Protein AF-A0A976E884-F1 (afdb_monomer)

Sequence (61 aa):
MKILKSLAPYFYFFMVIFVVFHNTDYHVERMIEVPYVLYILLAALGFMVLQSVIKDATAAD

Mean predicted aligned error: 3.77 Å

pLDDT: mean 91.45, std 8.78, range [57.59, 97.75]

Radius of gyration: 13.92 Å; Cα contacts (8 Å, |Δi|>4): 31; chains: 1; bounding box: 32×16×34 Å

Secondary structure (DSSP, 8-state):
-HHHHHHHHHHHHHHHHHHHHHHTTT-GGGTTSHHHHHHHHHHHHHHHHHHHHHHHHHH--

Solvent-accessible surface area (backbone atoms only — not comparable to full-atom values): 3396 Å² total; per-residue (Å²): 109,70,66,60,60,69,44,46,35,56,55,54,38,51,50,52,53,49,52,45,36,55,77,34,75,71,36,71,83,53,46,70,38,68,74,43,41,51,52,52,51,52,38,51,53,51,30,53,53,47,48,49,55,49,51,55,58,59,72,76,105

Foldseek 3Di:
DLVCLQCVLVVQLVVLVVVLCVVQVVDPVCCPPPVNVVSNVVSVVVSVVSNVVSVVVVVVD

Structure (mmCIF, N/CA/C/O backbone):
data_AF-A0A976E884-F1
#
_entry.id   AF-A0A976E884-F1
#
loop_
_atom_site.group_PDB
_atom_site.id
_atom_site.type_symbol
_atom_site.label_atom_id
_atom_site.label_alt_id
_atom_site.label_comp_id
_atom_site.label_asym_id
_atom_site.label_entity_id
_atom_site.label_seq_id
_atom_site.pdbx_PDB_ins_code
_atom_site.Cartn_x
_atom_site.Cartn_y
_atom_site.Cartn_z
_atom_site.occupancy
_atom_site.B_iso_or_equiv
_atom_site.auth_seq_id
_atom_site.auth_comp_id
_atom_site.auth_asym_id
_atom_site.auth_atom_id
_atom_site.pdbx_PDB_model_num
ATOM 1 N N . MET A 1 1 ? -9.897 -9.183 19.469 1.00 66.62 1 MET 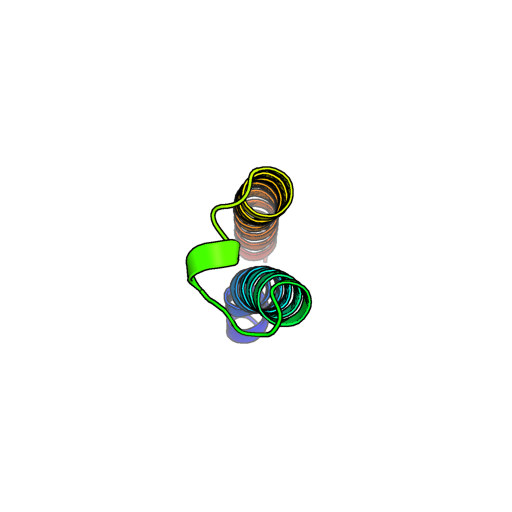A N 1
ATOM 2 C CA . MET A 1 1 ? -10.508 -8.491 18.304 1.00 66.62 1 MET A CA 1
ATOM 3 C C . MET A 1 1 ? -10.029 -7.050 18.099 1.00 66.62 1 MET A C 1
ATOM 5 O O . MET A 1 1 ? -9.787 -6.709 16.951 1.00 66.62 1 MET A O 1
ATOM 9 N N . LYS A 1 2 ? -9.820 -6.218 19.140 1.00 75.94 2 LYS A N 1
ATOM 10 C CA . LYS A 1 2 ? -9.344 -4.818 18.983 1.00 75.94 2 LYS A CA 1
ATOM 11 C C . LYS A 1 2 ? -8.019 -4.670 18.208 1.00 75.94 2 LYS A C 1
ATOM 13 O O . LYS A 1 2 ? -7.929 -3.830 17.323 1.00 75.94 2 LYS A O 1
ATOM 18 N N . ILE A 1 3 ? -7.029 -5.529 18.472 1.00 78.69 3 ILE A N 1
ATOM 19 C CA . ILE A 1 3 ? -5.735 -5.517 17.755 1.00 78.69 3 ILE A CA 1
ATOM 20 C C . ILE 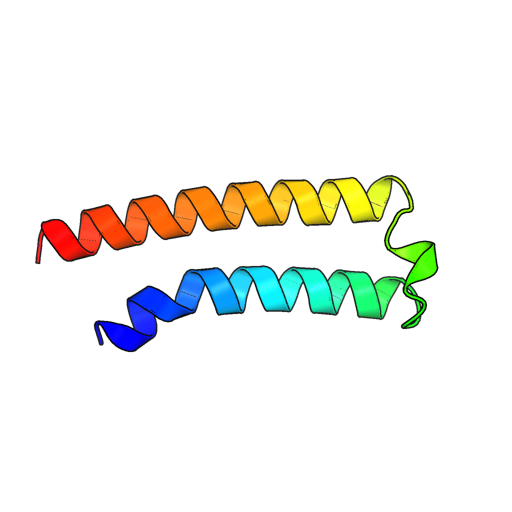A 1 3 ? -5.920 -5.826 16.263 1.00 78.69 3 ILE A C 1
ATOM 22 O O . ILE A 1 3 ? -5.379 -5.124 15.419 1.00 78.69 3 ILE A O 1
ATOM 26 N N . LEU A 1 4 ? -6.735 -6.834 15.934 1.00 80.75 4 LEU A N 1
ATOM 27 C CA . LEU A 1 4 ? -6.997 -7.221 14.546 1.00 80.75 4 LEU A CA 1
ATOM 28 C C . LEU A 1 4 ? -7.707 -6.101 13.768 1.00 80.75 4 LEU A C 1
ATOM 30 O O . LEU A 1 4 ? -7.314 -5.807 12.644 1.00 80.75 4 LEU A O 1
ATOM 34 N N . LYS A 1 5 ? -8.692 -5.431 14.392 1.00 83.88 5 LYS A N 1
ATOM 35 C CA . LYS A 1 5 ? -9.343 -4.236 13.829 1.00 83.88 5 LYS A CA 1
ATOM 36 C C . LYS A 1 5 ? -8.305 -3.132 13.561 1.00 83.88 5 LYS A C 1
ATOM 38 O O . LYS A 1 5 ? -8.261 -2.593 12.465 1.00 83.88 5 LYS A O 1
ATOM 43 N N . SER A 1 6 ? -7.421 -2.854 14.520 1.00 85.25 6 SER A N 1
ATOM 44 C CA . SER A 1 6 ? -6.376 -1.827 14.376 1.00 85.25 6 SER A CA 1
ATOM 45 C C . SER A 1 6 ? -5.371 -2.130 13.254 1.00 85.25 6 SER A C 1
ATOM 47 O O . SER A 1 6 ? -4.926 -1.221 12.561 1.00 85.25 6 SER A O 1
ATOM 49 N N . LEU A 1 7 ? -5.033 -3.406 13.039 1.00 91.25 7 LEU A N 1
ATOM 50 C CA . LEU A 1 7 ? -4.057 -3.822 12.027 1.00 91.25 7 LEU A CA 1
ATOM 51 C C . LEU A 1 7 ? -4.638 -3.941 10.609 1.00 91.25 7 LEU A C 1
ATOM 53 O O . LEU A 1 7 ? -3.882 -3.883 9.641 1.00 91.25 7 LEU A O 1
ATOM 57 N N . ALA A 1 8 ? -5.956 -4.086 10.457 1.00 91.31 8 ALA A N 1
ATOM 58 C CA . ALA A 1 8 ? -6.592 -4.316 9.158 1.00 91.31 8 ALA A CA 1
ATOM 59 C C . ALA A 1 8 ? -6.272 -3.250 8.084 1.00 91.31 8 ALA A C 1
ATOM 61 O O . ALA A 1 8 ? -5.939 -3.645 6.963 1.00 91.31 8 ALA A O 1
ATOM 62 N N . PRO A 1 9 ? -6.275 -1.931 8.380 1.00 94.12 9 PRO A N 1
ATOM 63 C CA . PRO A 1 9 ? -5.895 -0.915 7.397 1.00 94.12 9 PRO A CA 1
ATOM 64 C C . PRO A 1 9 ? -4.448 -1.087 6.923 1.00 94.12 9 PRO A C 1
ATOM 66 O O . PRO A 1 9 ? -4.161 -0.945 5.738 1.00 94.12 9 PRO A O 1
ATOM 69 N N . TYR A 1 10 ? -3.538 -1.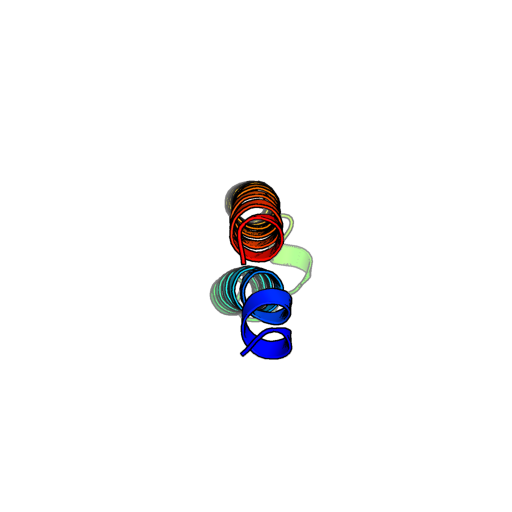451 7.831 1.00 94.62 10 TYR A N 1
ATOM 70 C CA . TYR A 1 10 ? -2.128 -1.661 7.505 1.00 94.62 10 TYR A CA 1
ATOM 71 C C . TYR A 1 10 ? -1.931 -2.877 6.602 1.00 94.62 10 TYR A C 1
ATOM 73 O O . TYR A 1 10 ? -1.185 -2.785 5.632 1.00 94.62 10 TYR A O 1
ATOM 81 N N . PHE A 1 11 ? -2.628 -3.987 6.869 1.00 95.25 11 PHE A N 1
ATOM 82 C CA . PHE A 1 11 ? -2.594 -5.157 5.988 1.00 95.25 11 PHE A CA 1
ATOM 83 C C . PHE A 1 11 ? -3.139 -4.842 4.596 1.00 95.25 11 PHE A C 1
ATOM 85 O O . PHE A 1 11 ? -2.532 -5.242 3.605 1.00 95.25 11 PHE A O 1
ATOM 92 N N . TYR A 1 12 ? -4.237 -4.085 4.513 1.00 95.31 12 TYR A N 1
ATOM 93 C CA . TYR A 1 12 ? -4.768 -3.601 3.241 1.00 95.31 12 TYR A CA 1
ATOM 94 C C . TYR A 1 12 ? -3.722 -2.782 2.471 1.00 95.31 12 TYR A C 1
ATOM 96 O O . TYR A 1 12 ? -3.405 -3.107 1.328 1.00 95.31 12 TYR A O 1
ATOM 104 N N . PHE A 1 13 ? -3.145 -1.759 3.108 1.00 96.25 13 PHE A N 1
ATOM 105 C CA . PHE A 1 13 ? -2.181 -0.878 2.455 1.00 96.25 13 PHE A CA 1
ATOM 106 C C . PHE A 1 13 ? -0.925 -1.643 2.019 1.00 96.25 13 PHE A C 1
ATOM 108 O O . PHE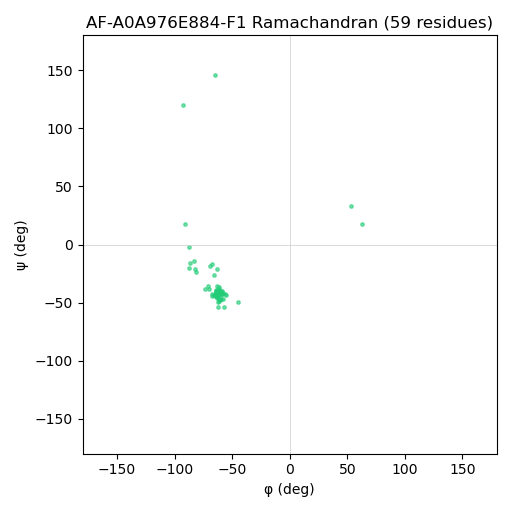 A 1 13 ? -0.495 -1.522 0.874 1.00 96.25 13 PHE A O 1
ATOM 115 N N . PHE A 1 14 ? -0.386 -2.496 2.894 1.00 96.88 14 PHE A N 1
ATOM 116 C CA . PHE A 1 14 ? 0.781 -3.322 2.597 1.00 96.88 14 PHE A CA 1
ATOM 117 C C . PHE A 1 14 ? 0.548 -4.253 1.402 1.00 96.88 14 PHE A C 1
ATOM 119 O O . PHE A 1 14 ? 1.427 -4.383 0.553 1.00 96.88 14 PHE A O 1
ATOM 126 N N . MET A 1 15 ? -0.642 -4.852 1.287 1.00 97.31 15 MET A N 1
ATOM 127 C CA . MET A 1 15 ? -0.982 -5.699 0.141 1.00 97.31 15 MET A CA 1
ATOM 128 C C . MET A 1 15 ? -1.008 -4.917 -1.170 1.00 97.31 15 MET A C 1
ATOM 130 O O . MET A 1 15 ? -0.516 -5.420 -2.177 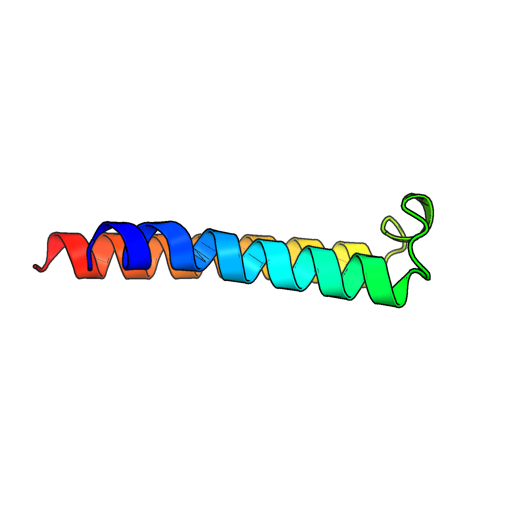1.00 97.31 15 MET A O 1
ATOM 134 N N . VAL A 1 16 ? -1.509 -3.678 -1.174 1.00 96.31 16 VAL A N 1
ATOM 135 C CA . VAL A 1 16 ? -1.470 -2.854 -2.391 1.00 96.31 16 VAL A CA 1
ATOM 136 C C . VAL A 1 16 ? -0.032 -2.508 -2.774 1.00 96.31 16 VAL A C 1
ATOM 138 O O . VAL A 1 16 ? 0.331 -2.658 -3.939 1.00 96.31 16 VAL A O 1
ATOM 141 N N . ILE A 1 17 ? 0.811 -2.126 -1.808 1.00 96.75 17 ILE A N 1
ATOM 142 C CA . ILE A 1 17 ? 2.237 -1.876 -2.066 1.00 96.75 17 ILE A CA 1
ATOM 143 C C . ILE A 1 17 ? 2.920 -3.127 -2.629 1.00 96.75 17 ILE A C 1
ATOM 145 O O . ILE A 1 17 ? 3.671 -3.026 -3.595 1.00 96.75 17 ILE A O 1
ATOM 149 N N . PHE A 1 18 ? 2.625 -4.304 -2.075 1.00 97.38 18 PHE A N 1
ATOM 150 C CA . PHE A 1 18 ? 3.165 -5.569 -2.566 1.00 97.38 18 PHE A CA 1
ATOM 151 C C . PHE A 1 18 ? 2.723 -5.872 -4.003 1.00 97.38 18 PHE A C 1
ATOM 153 O O . PHE A 1 18 ? 3.548 -6.260 -4.825 1.00 97.38 18 PHE A O 1
ATOM 160 N N . VAL A 1 19 ? 1.446 -5.660 -4.334 1.00 96.94 19 VAL A N 1
ATOM 161 C CA . VAL A 1 19 ? 0.932 -5.846 -5.700 1.00 96.94 19 VAL A CA 1
ATOM 162 C C . VAL A 1 19 ? 1.598 -4.873 -6.668 1.00 96.94 19 VAL A C 1
ATOM 164 O O . VAL A 1 19 ? 1.987 -5.281 -7.759 1.00 96.94 19 VAL A O 1
ATOM 167 N N . VAL A 1 20 ? 1.772 -3.608 -6.284 1.00 97.12 20 VAL A N 1
ATOM 168 C CA . VAL A 1 20 ? 2.499 -2.631 -7.105 1.00 97.12 20 VAL A CA 1
ATOM 169 C C . VAL A 1 20 ? 3.940 -3.089 -7.323 1.00 97.12 20 VAL A C 1
ATOM 171 O O . VAL A 1 20 ? 4.385 -3.142 -8.461 1.00 97.12 20 VAL A O 1
ATOM 174 N N . PHE A 1 21 ? 4.630 -3.508 -6.262 1.00 97.56 21 PHE A N 1
ATOM 175 C CA . PHE A 1 21 ? 6.004 -4.001 -6.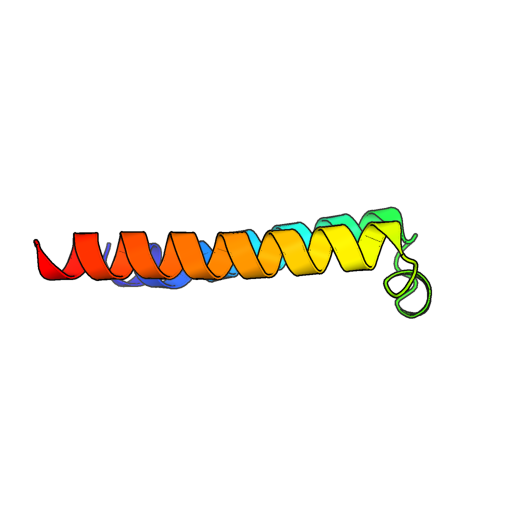337 1.00 97.56 21 PHE A CA 1
ATOM 176 C C . PHE A 1 21 ? 6.145 -5.260 -7.207 1.00 97.56 21 PHE A C 1
ATOM 178 O O . PHE A 1 21 ? 7.116 -5.414 -7.941 1.00 97.56 21 PHE A O 1
ATOM 185 N N . HIS A 1 22 ? 5.158 -6.156 -7.165 1.00 97.50 22 HIS A N 1
ATOM 186 C CA . HIS A 1 22 ? 5.119 -7.334 -8.026 1.00 97.50 22 HIS A CA 1
ATOM 187 C C . HIS A 1 22 ? 4.920 -6.957 -9.502 1.00 97.50 22 HIS A C 1
ATOM 189 O O . HIS A 1 22 ? 5.629 -7.471 -10.361 1.00 97.50 22 HIS A O 1
ATOM 195 N N . ASN A 1 23 ? 4.002 -6.029 -9.798 1.00 95.81 23 ASN A N 1
ATOM 196 C CA . ASN A 1 23 ? 3.755 -5.559 -11.167 1.00 95.81 23 ASN A CA 1
ATOM 197 C C . ASN A 1 23 ? 4.919 -4.734 -11.740 1.00 95.81 23 ASN A C 1
ATOM 199 O O . ASN A 1 23 ? 5.017 -4.584 -12.954 1.00 95.81 23 ASN A O 1
ATOM 203 N N . THR A 1 24 ? 5.812 -4.222 -10.892 1.00 95.75 24 THR A 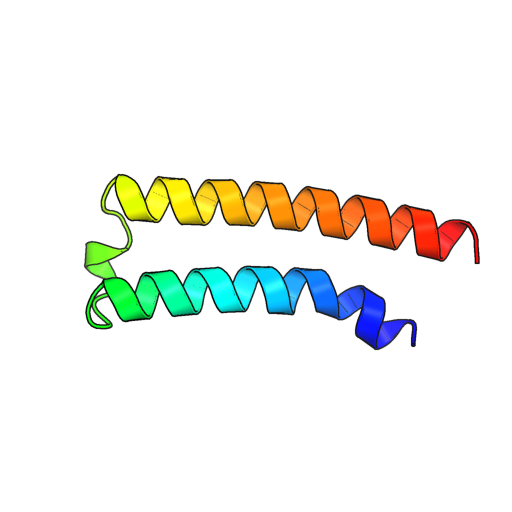N 1
ATOM 204 C CA . THR A 1 24 ? 7.038 -3.542 -11.318 1.00 95.75 24 THR A CA 1
ATOM 205 C C . THR A 1 24 ? 8.236 -4.483 -11.461 1.00 95.75 24 THR A C 1
ATOM 207 O O . THR A 1 24 ? 9.380 -4.026 -11.472 1.00 95.75 24 THR A O 1
ATOM 210 N N . ASP A 1 25 ? 8.006 -5.796 -11.560 1.00 96.19 25 ASP A N 1
ATOM 211 C CA . ASP A 1 25 ? 9.047 -6.831 -11.599 1.00 96.19 25 ASP A CA 1
ATOM 212 C C . ASP A 1 25 ? 10.023 -6.733 -10.418 1.00 96.19 25 ASP A C 1
ATOM 214 O O . ASP A 1 25 ? 11.218 -6.985 -10.572 1.00 96.19 25 ASP A O 1
ATOM 218 N N . TYR A 1 26 ? 9.547 -6.313 -9.244 1.00 95.62 26 TYR A N 1
ATOM 219 C CA . TYR A 1 26 ? 10.372 -6.094 -8.055 1.00 95.62 26 TYR A CA 1
ATOM 220 C C . TYR A 1 26 ? 11.442 -4.992 -8.211 1.00 95.62 26 TYR A C 1
ATOM 222 O O . TYR A 1 26 ? 12.370 -4.908 -7.404 1.00 95.62 26 TYR A O 1
ATOM 230 N N . HIS A 1 27 ? 11.306 -4.113 -9.209 1.00 95.31 27 HIS A N 1
ATOM 231 C CA . HIS A 1 27 ? 12.143 -2.925 -9.375 1.00 95.31 27 HIS A CA 1
ATOM 232 C C . HIS A 1 27 ? 11.476 -1.732 -8.687 1.00 95.31 27 HIS A C 1
ATOM 234 O O . HIS A 1 27 ? 10.350 -1.347 -9.024 1.00 95.31 27 HIS A O 1
ATOM 240 N N . VAL A 1 28 ? 12.161 -1.140 -7.707 1.00 91.94 28 VAL A N 1
ATOM 241 C CA . VAL A 1 28 ? 11.617 -0.038 -6.895 1.00 91.94 28 VAL A CA 1
ATOM 242 C C . VAL A 1 28 ? 11.516 1.246 -7.719 1.00 91.94 28 VAL A C 1
ATOM 244 O O . VAL A 1 28 ? 10.551 1.995 -7.589 1.00 91.94 28 VAL A O 1
ATOM 247 N N . GLU A 1 29 ? 12.463 1.479 -8.626 1.00 95.88 29 GLU A N 1
ATOM 248 C CA . GLU A 1 29 ? 12.492 2.646 -9.508 1.00 95.88 29 GLU A CA 1
ATOM 249 C C . GLU A 1 29 ? 11.304 2.721 -10.475 1.00 95.88 29 GLU A C 1
ATOM 251 O O . GLU A 1 29 ? 10.973 3.800 -10.953 1.00 95.88 29 GLU A O 1
ATOM 256 N N . ARG A 1 30 ? 10.625 1.603 -10.742 1.00 93.06 30 ARG A N 1
ATOM 257 C CA . ARG A 1 30 ? 9.425 1.579 -11.588 1.00 93.06 30 ARG A CA 1
ATOM 258 C C . ARG A 1 30 ? 8.146 1.865 -10.800 1.00 93.06 30 ARG A C 1
ATOM 260 O O . ARG A 1 30 ? 7.137 2.235 -11.384 1.00 93.06 30 ARG A 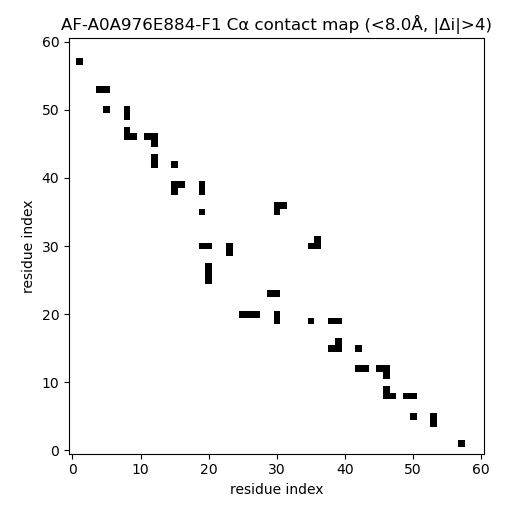O 1
ATOM 267 N N . MET A 1 31 ? 8.175 1.784 -9.466 1.00 95.06 31 MET A N 1
ATOM 268 C CA . MET A 1 31 ? 7.008 2.094 -8.622 1.00 95.06 31 MET A CA 1
ATOM 269 C C . MET A 1 31 ? 6.621 3.579 -8.652 1.00 95.06 31 MET A C 1
ATOM 271 O O . MET A 1 31 ? 5.508 3.929 -8.262 1.00 95.06 31 MET A O 1
ATOM 275 N N . ILE A 1 32 ? 7.527 4.451 -9.108 1.00 94.44 32 ILE A N 1
ATOM 276 C CA . ILE A 1 32 ? 7.273 5.887 -9.275 1.00 94.44 32 ILE A CA 1
ATOM 277 C C . ILE A 1 32 ? 6.670 6.241 -10.642 1.00 94.44 32 ILE A C 1
ATOM 279 O O . ILE A 1 32 ? 6.372 7.411 -10.887 1.00 94.44 32 ILE A O 1
ATOM 283 N N . GLU A 1 33 ? 6.469 5.269 -11.538 1.00 95.19 33 GLU A N 1
ATOM 284 C CA . GLU A 1 33 ? 5.745 5.530 -12.779 1.00 95.19 33 GLU A CA 1
ATOM 285 C C . GLU A 1 33 ? 4.288 5.905 -12.471 1.00 95.19 33 GLU A C 1
ATOM 287 O O . GLU A 1 33 ? 3.660 5.395 -11.539 1.00 95.19 33 GLU A O 1
ATOM 292 N N . VAL A 1 34 ? 3.734 6.800 -13.292 1.00 94.62 34 VAL A N 1
ATOM 293 C CA . VAL A 1 34 ? 2.405 7.403 -13.109 1.00 94.62 34 VAL A CA 1
ATOM 294 C C . VAL A 1 34 ? 1.298 6.408 -12.716 1.00 94.62 34 VAL A C 1
ATOM 296 O O . VAL A 1 34 ? 0.600 6.698 -11.740 1.00 94.62 34 VAL A O 1
ATOM 299 N N . PRO A 1 35 ? 1.097 5.254 -13.393 1.00 94.69 35 PRO A N 1
ATOM 300 C CA . PRO A 1 35 ? 0.008 4.344 -13.027 1.00 94.69 35 PRO A CA 1
ATOM 301 C C . PRO A 1 35 ? 0.156 3.798 -11.600 1.00 94.69 35 PRO A C 1
ATOM 303 O O . PRO A 1 35 ? -0.820 3.744 -10.852 1.00 94.69 35 PRO A O 1
ATOM 306 N N . TYR A 1 36 ? 1.376 3.457 -11.189 1.00 95.31 36 TYR A N 1
ATOM 307 C CA . TYR A 1 36 ? 1.647 2.888 -9.873 1.00 95.31 36 TYR A CA 1
ATOM 308 C C . TYR A 1 36 ? 1.551 3.930 -8.765 1.00 95.31 36 TYR A C 1
ATOM 310 O O . TYR A 1 36 ? 0.981 3.645 -7.712 1.00 95.31 36 TYR A O 1
ATOM 318 N N . VAL A 1 37 ? 2.004 5.160 -9.018 1.00 95.75 37 VAL A N 1
ATOM 319 C CA . VAL A 1 37 ? 1.815 6.278 -8.083 1.00 95.75 37 VAL A CA 1
ATOM 320 C C . VAL A 1 37 ? 0.329 6.524 -7.837 1.00 95.75 37 VAL A C 1
ATOM 322 O O . VAL A 1 37 ? -0.080 6.669 -6.685 1.00 95.75 37 VAL A O 1
ATOM 325 N N . LEU A 1 38 ? -0.501 6.506 -8.886 1.00 96.56 38 LEU A N 1
ATOM 326 C CA . LEU A 1 38 ? -1.952 6.639 -8.733 1.00 96.56 38 LEU A CA 1
ATOM 327 C C . LEU A 1 38 ? -2.539 5.511 -7.875 1.00 96.56 38 LEU A C 1
ATOM 329 O O . LEU A 1 38 ? -3.351 5.786 -6.990 1.00 96.56 38 LEU A O 1
ATOM 333 N N . TYR A 1 39 ? -2.103 4.263 -8.068 1.00 95.69 39 TYR A N 1
ATOM 334 C CA . TYR A 1 39 ? -2.545 3.144 -7.231 1.00 95.69 39 TYR A CA 1
ATOM 335 C C . TYR A 1 39 ? -2.120 3.294 -5.766 1.00 95.69 39 TYR A C 1
ATOM 337 O O . TYR A 1 39 ? -2.937 3.064 -4.874 1.00 95.69 39 TYR A O 1
ATOM 345 N N . ILE A 1 40 ? -0.888 3.737 -5.501 1.00 95.50 40 ILE A N 1
ATOM 346 C CA . ILE A 1 40 ? -0.392 3.987 -4.139 1.00 95.50 40 ILE A CA 1
ATOM 347 C C . ILE A 1 40 ? -1.194 5.111 -3.467 1.00 95.50 40 ILE A C 1
ATOM 349 O O . ILE A 1 40 ? -1.577 4.985 -2.302 1.00 95.50 40 ILE A O 1
ATOM 353 N N . LEU A 1 41 ? -1.500 6.191 -4.192 1.00 97.56 41 LEU A N 1
ATOM 354 C CA . LEU A 1 41 ? -2.306 7.300 -3.674 1.00 97.56 41 LEU A CA 1
ATOM 355 C C . LEU A 1 41 ? -3.742 6.862 -3.360 1.00 97.56 41 LEU A C 1
ATOM 357 O O . LEU A 1 41 ? -4.260 7.179 -2.289 1.00 97.56 41 LEU A O 1
ATOM 361 N N . LEU A 1 42 ? -4.373 6.090 -4.248 1.00 97.44 42 LEU A N 1
ATOM 362 C CA . LEU A 1 42 ? -5.702 5.526 -4.000 1.00 97.44 42 LEU A CA 1
ATOM 363 C C . LEU A 1 42 ? -5.697 4.580 -2.792 1.00 97.44 42 LEU A C 1
ATOM 365 O O . LEU A 1 42 ? -6.617 4.629 -1.975 1.00 97.44 42 LEU A O 1
ATOM 369 N N . ALA A 1 43 ? -4.645 3.777 -2.625 1.00 96.94 43 ALA A N 1
ATOM 370 C CA . ALA A 1 43 ? -4.477 2.927 -1.450 1.00 96.94 43 ALA A CA 1
ATOM 371 C C . ALA A 1 43 ? -4.324 3.744 -0.163 1.00 96.94 43 ALA A C 1
ATOM 373 O O . ALA A 1 43 ? -4.894 3.382 0.863 1.00 96.94 43 ALA A O 1
ATOM 374 N N . ALA A 1 44 ? -3.594 4.862 -0.204 1.00 97.06 44 ALA A N 1
ATOM 375 C CA . ALA A 1 44 ? -3.451 5.751 0.945 1.00 97.06 44 ALA A CA 1
ATOM 376 C C . ALA A 1 44 ? -4.799 6.378 1.339 1.00 97.06 44 ALA A C 1
ATOM 378 O O . ALA A 1 44 ? -5.138 6.418 2.522 1.00 97.06 44 ALA A O 1
ATOM 379 N N . LEU A 1 45 ? -5.610 6.793 0.360 1.00 97.75 45 LEU A N 1
ATOM 380 C CA . LEU A 1 45 ? -6.972 7.273 0.611 1.00 97.75 45 LEU A CA 1
ATOM 381 C C . LEU A 1 45 ? -7.857 6.167 1.207 1.00 97.75 45 LEU A C 1
ATOM 383 O O . LEU A 1 45 ? 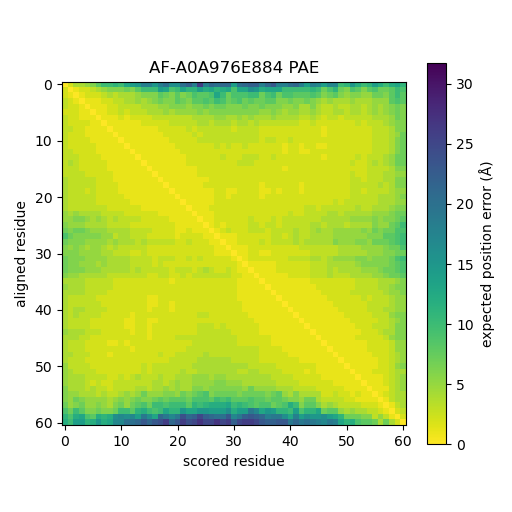-8.525 6.391 2.217 1.00 97.75 45 LEU A O 1
ATOM 387 N N . GLY A 1 46 ? -7.812 4.957 0.642 1.00 96.31 46 GLY A N 1
ATOM 388 C CA . GLY A 1 46 ? -8.526 3.793 1.172 1.00 96.31 46 GLY A CA 1
ATOM 389 C C . GLY A 1 46 ? -8.112 3.445 2.605 1.00 96.31 46 GLY A C 1
ATOM 390 O O . GLY A 1 46 ? -8.965 3.167 3.447 1.00 96.31 46 GLY A O 1
ATOM 391 N N . PHE A 1 47 ? -6.816 3.544 2.917 1.00 96.81 47 PHE A N 1
ATOM 392 C CA . PHE A 1 47 ? -6.285 3.373 4.268 1.00 96.81 47 PHE A CA 1
ATOM 393 C C . PHE A 1 47 ? -6.893 4.384 5.244 1.00 96.81 47 PHE A C 1
ATOM 395 O O . PHE A 1 47 ? -7.338 3.989 6.321 1.00 96.81 47 PHE A O 1
ATOM 402 N N . MET A 1 48 ? -6.950 5.669 4.874 1.00 96.25 48 MET A N 1
ATOM 403 C CA . MET A 1 48 ? -7.531 6.710 5.730 1.00 96.25 48 MET A CA 1
ATOM 404 C C . MET A 1 48 ? -9.016 6.451 6.005 1.00 96.25 48 MET A C 1
ATOM 406 O O . MET A 1 48 ? -9.452 6.546 7.153 1.00 96.25 48 MET A O 1
ATOM 410 N N . VAL A 1 49 ? -9.776 6.059 4.977 1.00 95.75 49 VAL A N 1
ATOM 411 C CA . VAL A 1 49 ? -11.198 5.713 5.115 1.00 95.75 49 VAL A CA 1
ATOM 412 C C . VAL A 1 49 ? -11.377 4.514 6.046 1.00 95.75 49 VAL A C 1
ATOM 414 O O . VAL A 1 49 ? -12.152 4.592 6.998 1.00 95.75 49 VAL A O 1
ATOM 417 N N . LEU A 1 50 ? -10.622 3.431 5.835 1.00 93.94 50 LEU A N 1
ATOM 418 C CA . LEU A 1 50 ? -10.666 2.250 6.703 1.00 93.94 50 LEU A CA 1
ATOM 419 C C . LEU A 1 50 ? -10.294 2.597 8.146 1.00 93.94 50 LEU A C 1
ATOM 421 O O . LEU A 1 50 ? -10.948 2.136 9.080 1.00 93.94 50 LEU A O 1
ATOM 425 N N . GLN A 1 51 ? -9.273 3.431 8.340 1.00 93.31 51 GLN A N 1
ATOM 426 C CA . GLN A 1 51 ? -8.867 3.867 9.668 1.00 93.31 51 GLN A CA 1
ATOM 427 C C . GLN A 1 51 ? -9.970 4.682 10.360 1.00 93.31 51 GLN A C 1
ATOM 429 O O . GLN A 1 51 ? -10.187 4.488 11.555 1.00 93.31 51 GLN A O 1
ATOM 434 N N . SER A 1 52 ? -10.677 5.554 9.630 1.00 92.94 52 SER A N 1
ATOM 435 C CA . SER A 1 52 ? -11.824 6.307 10.156 1.00 92.94 52 SER A CA 1
ATOM 436 C C . SER A 1 52 ? -12.953 5.370 10.575 1.00 92.94 52 SER A C 1
ATOM 438 O O . SER A 1 52 ? -13.345 5.372 11.736 1.00 92.94 52 SER A O 1
ATOM 440 N N . VAL A 1 53 ? -13.395 4.489 9.670 1.00 90.88 53 VAL A N 1
ATOM 441 C CA . VAL A 1 53 ? -14.499 3.549 9.925 1.00 90.88 53 VAL A CA 1
ATOM 442 C C . VAL A 1 53 ? -14.205 2.660 11.132 1.00 90.88 53 VAL A C 1
ATOM 444 O O . VAL A 1 53 ? -15.078 2.419 11.962 1.00 90.88 53 VAL A O 1
ATOM 447 N N . ILE A 1 54 ? -12.968 2.177 11.264 1.00 90.38 54 ILE A N 1
ATOM 448 C CA . ILE A 1 54 ? -12.579 1.324 12.389 1.00 90.38 54 ILE A CA 1
ATOM 449 C C . ILE A 1 54 ? -12.524 2.110 13.699 1.00 90.38 54 ILE A C 1
ATOM 451 O O . ILE A 1 54 ? -12.925 1.568 14.732 1.00 90.38 54 ILE A O 1
ATOM 455 N N . LYS A 1 55 ? -12.045 3.360 13.681 1.00 87.00 55 LYS A N 1
ATOM 456 C CA . LYS A 1 55 ? -12.071 4.231 14.865 1.00 87.00 55 LYS A CA 1
ATOM 457 C C . LYS A 1 55 ? -13.507 4.475 15.319 1.00 87.00 55 LYS A C 1
ATOM 459 O O . LYS A 1 55 ? -13.794 4.235 16.488 1.00 87.00 55 LYS A O 1
ATOM 464 N N . ASP A 1 56 ? -14.394 4.836 14.397 1.00 87.00 56 ASP A N 1
ATOM 465 C CA . ASP A 1 56 ? -15.808 5.092 14.686 1.00 87.00 56 ASP A CA 1
ATOM 466 C C . ASP A 1 56 ? -16.498 3.833 15.235 1.00 87.00 56 ASP A C 1
ATOM 468 O O . ASP A 1 56 ? -17.132 3.868 16.288 1.00 87.00 56 ASP A O 1
ATOM 472 N N . ALA A 1 57 ? -16.281 2.679 14.595 1.00 83.19 57 ALA A N 1
ATOM 473 C CA . ALA A 1 57 ? -16.836 1.400 15.037 1.00 83.19 57 ALA A CA 1
ATOM 474 C C . ALA A 1 57 ? -16.277 0.919 16.386 1.00 83.19 57 ALA A C 1
ATOM 476 O O . ALA A 1 57 ? -16.932 0.153 17.079 1.00 83.19 57 ALA A O 1
ATOM 477 N N . THR A 1 58 ? -15.059 1.323 16.756 1.00 80.12 58 THR A N 1
ATOM 478 C CA . THR A 1 58 ? -14.458 0.964 18.053 1.00 80.12 58 THR A CA 1
ATOM 479 C C . THR A 1 58 ? -14.837 1.954 19.157 1.00 80.12 58 THR A C 1
ATOM 481 O O . THR A 1 58 ? -14.711 1.609 20.325 1.00 80.12 58 THR A O 1
ATOM 484 N N . ALA A 1 59 ? -15.274 3.169 18.809 1.00 71.88 59 ALA A N 1
ATOM 485 C CA . ALA A 1 59 ? -15.801 4.153 19.754 1.00 71.88 59 ALA A CA 1
ATOM 486 C C . ALA A 1 59 ? -17.277 3.900 20.112 1.00 71.88 59 ALA A C 1
ATOM 488 O O . ALA A 1 59 ? -17.730 4.338 21.165 1.00 71.88 59 ALA A O 1
ATOM 489 N N . ALA A 1 60 ? -18.013 3.206 19.238 1.00 63.12 60 ALA A N 1
ATOM 490 C CA . ALA A 1 60 ? -19.385 2.763 19.479 1.00 63.12 60 ALA A CA 1
ATOM 491 C C . ALA A 1 60 ? -19.490 1.442 20.279 1.00 63.12 60 ALA A C 1
ATOM 493 O O . ALA A 1 60 ? -20.583 1.124 20.747 1.00 63.12 60 ALA A O 1
ATOM 494 N N . ASP A 1 61 ? -18.380 0.700 20.420 1.00 57.59 61 ASP A N 1
ATOM 495 C CA . ASP A 1 61 ? -18.227 -0.541 21.212 1.00 57.59 61 ASP A CA 1
ATOM 496 C C . ASP A 1 61 ? -17.779 -0.239 22.659 1.00 57.59 61 ASP A C 1
ATOM 498 O O . ASP A 1 61 ? -18.358 -0.829 23.600 1.00 57.59 61 ASP A O 1
#